Protein AF-G4YV06-F1 (afdb_monomer_lite)

Secondary structure (DSSP, 8-state):
-PPPS-SS-TT--STT-PPP----TT-GGG-HHHHHHHHHHHPPP-SSS-SS-SS-HHHHHHHHHHHHHTSHHHHHHHHHTT--GGG--HHHHHTT----

Structure (mmCIF, N/CA/C/O backbone):
data_AF-G4YV06-F1
#
_entry.id   AF-G4YV06-F1
#
loop_
_atom_site.group_PDB
_atom_site.id
_atom_site.type_symbol
_atom_site.label_atom_id
_atom_site.label_alt_id
_atom_site.label_comp_id
_atom_site.label_asym_id
_atom_site.label_entity_id
_atom_site.label_seq_id
_atom_site.pdbx_PDB_ins_code
_atom_site.Cartn_x
_atom_site.Cartn_y
_atom_site.Cartn_z
_atom_site.occupancy
_atom_site.B_iso_or_equiv
_atom_site.auth_seq_id
_atom_site.auth_comp_id
_atom_site.auth_asym_id
_atom_site.auth_atom_id
_atom_site.pdbx_PDB_model_num
ATOM 1 N N . ILE A 1 1 ? 18.250 -14.616 13.234 1.00 56.91 1 ILE A N 1
ATOM 2 C CA . ILE A 1 1 ? 17.608 -13.460 12.560 1.00 56.91 1 ILE A CA 1
ATOM 3 C C . ILE A 1 1 ? 18.536 -12.264 12.750 1.00 56.91 1 ILE A C 1
ATOM 5 O O . ILE A 1 1 ? 18.901 -11.998 13.886 1.00 56.91 1 ILE A O 1
ATOM 9 N N . TYR A 1 2 ? 19.001 -11.631 11.669 1.00 57.59 2 TYR A N 1
ATOM 10 C CA . TYR A 1 2 ? 19.839 -10.426 11.736 1.00 57.59 2 TYR A CA 1
ATOM 11 C C . TYR A 1 2 ? 18.926 -9.198 11.754 1.00 57.59 2 TYR A C 1
ATOM 13 O O . TYR A 1 2 ? 18.111 -9.030 10.847 1.00 57.59 2 TYR A O 1
ATOM 21 N N . PHE A 1 3 ? 19.021 -8.370 12.793 1.00 59.22 3 PHE A N 1
ATOM 22 C CA . PHE A 1 3 ? 18.220 -7.153 12.906 1.00 59.22 3 PHE A CA 1
ATOM 23 C C . PHE A 1 3 ? 19.013 -5.961 12.370 1.00 59.22 3 PHE A C 1
ATOM 25 O O . PHE A 1 3 ? 20.147 -5.719 12.779 1.00 59.22 3 PHE A O 1
ATOM 32 N N . ALA A 1 4 ? 18.414 -5.201 11.452 1.00 60.59 4 ALA A N 1
ATOM 33 C CA . ALA A 1 4 ? 19.056 -4.021 10.889 1.00 60.59 4 ALA A CA 1
ATOM 34 C C . ALA A 1 4 ? 19.242 -2.938 11.968 1.00 60.59 4 ALA A C 1
ATOM 36 O O . ALA A 1 4 ? 18.269 -2.430 12.523 1.00 60.59 4 ALA A O 1
ATOM 37 N N . HIS A 1 5 ? 20.489 -2.534 12.217 1.00 61.94 5 HIS A N 1
ATOM 38 C CA . HIS A 1 5 ? 20.829 -1.495 13.199 1.00 61.94 5 HIS A CA 1
ATOM 39 C C . HIS A 1 5 ? 20.551 -0.061 12.715 1.00 61.94 5 HIS A C 1
ATOM 41 O O . HIS A 1 5 ? 20.629 0.883 13.501 1.00 61.94 5 HIS A O 1
ATOM 47 N N . MET A 1 6 ? 20.215 0.129 11.433 1.00 65.38 6 MET A N 1
ATOM 48 C CA . MET A 1 6 ? 20.008 1.451 10.840 1.00 65.38 6 MET A CA 1
ATOM 49 C C . MET A 1 6 ? 18.649 1.588 10.152 1.00 65.38 6 MET A C 1
ATOM 51 O O . MET A 1 6 ? 18.273 0.799 9.283 1.00 65.38 6 MET A O 1
ATOM 55 N N . LYS A 1 7 ? 17.932 2.656 10.523 1.00 64.75 7 LYS A N 1
ATOM 56 C CA . LYS A 1 7 ? 16.583 2.988 10.031 1.00 64.75 7 LYS A CA 1
ATOM 57 C C . LYS A 1 7 ? 16.579 3.838 8.751 1.00 64.75 7 LYS A C 1
ATOM 59 O O . LYS A 1 7 ? 15.518 4.080 8.190 1.00 64.75 7 LYS A O 1
ATOM 64 N N . ASN A 1 8 ? 17.742 4.304 8.290 1.00 68.50 8 ASN A N 1
ATOM 65 C CA . ASN A 1 8 ? 17.872 5.164 7.105 1.00 68.50 8 ASN A CA 1
ATOM 66 C C . ASN A 1 8 ? 18.208 4.402 5.808 1.00 68.50 8 ASN A C 1
ATOM 68 O O . ASN A 1 8 ? 18.075 4.976 4.734 1.00 68.50 8 ASN A O 1
ATOM 72 N N . ASN A 1 9 ? 18.588 3.121 5.878 1.00 71.38 9 ASN A N 1
ATOM 73 C CA . ASN A 1 9 ? 18.870 2.290 4.701 1.00 71.38 9 ASN A CA 1
ATOM 74 C C . ASN A 1 9 ? 17.596 1.591 4.189 1.00 71.38 9 ASN A C 1
ATOM 76 O O . ASN A 1 9 ? 17.496 0.362 4.198 1.00 71.38 9 ASN A O 1
ATOM 80 N N . GLN A 1 10 ? 16.573 2.369 3.831 1.00 67.81 10 GLN A N 1
ATOM 81 C CA . GLN A 1 10 ? 15.293 1.810 3.377 1.00 67.81 10 GLN A CA 1
ATOM 82 C C . GLN A 1 10 ? 15.396 1.159 1.993 1.00 67.81 10 GLN A C 1
ATOM 84 O O . GLN A 1 10 ? 14.768 0.131 1.774 1.00 67.81 10 GLN A O 1
ATOM 89 N N . GLY A 1 11 ? 16.212 1.729 1.098 1.00 66.62 11 GLY A N 1
ATOM 90 C CA . GLY A 1 11 ? 16.421 1.217 -0.261 1.00 66.62 11 GLY A CA 1
ATOM 91 C C . GLY A 1 11 ? 17.292 -0.038 -0.339 1.00 66.62 11 GLY A C 1
ATOM 92 O O . GLY A 1 11 ? 17.423 -0.612 -1.410 1.00 66.62 11 GLY A O 1
ATOM 93 N N . GLY A 1 12 ? 17.898 -0.471 0.774 1.00 68.94 12 GLY A N 1
ATOM 94 C CA . GLY A 1 12 ? 18.773 -1.647 0.783 1.00 68.94 12 GLY A CA 1
ATOM 95 C C . GLY A 1 12 ? 20.064 -1.461 -0.023 1.00 68.94 12 GLY A C 1
ATOM 96 O O . GLY A 1 12 ? 20.735 -2.439 -0.322 1.00 68.94 12 GLY A O 1
ATOM 97 N N . GLU A 1 13 ? 20.429 -0.219 -0.352 1.00 71.38 13 GLU A N 1
ATOM 98 C CA . GLU A 1 13 ? 21.585 0.111 -1.198 1.00 71.38 13 GLU A CA 1
ATOM 99 C C . GLU A 1 13 ? 22.923 -0.218 -0.528 1.00 71.38 13 GLU A C 1
ATOM 101 O O . GLU A 1 13 ? 23.957 -0.317 -1.188 1.00 71.38 13 GLU A O 1
ATOM 106 N N . ARG A 1 14 ? 22.926 -0.392 0.798 1.00 68.50 14 ARG A N 1
ATOM 107 C CA . ARG A 1 14 ? 24.138 -0.788 1.511 1.00 68.50 14 ARG A CA 1
ATOM 108 C C . ARG A 1 14 ? 24.375 -2.290 1.389 1.00 68.50 14 ARG A C 1
ATOM 110 O O . ARG A 1 14 ? 23.489 -3.075 1.738 1.00 68.50 14 ARG A O 1
ATOM 117 N N . PRO A 1 15 ? 25.592 -2.699 0.999 1.00 59.94 15 PRO A N 1
ATOM 118 C CA . PRO A 1 15 ? 25.974 -4.099 1.022 1.00 59.94 15 PRO A CA 1
ATOM 119 C C . PRO A 1 15 ? 25.792 -4.679 2.432 1.00 59.94 15 PRO A C 1
ATOM 121 O O . PRO A 1 15 ? 26.278 -4.086 3.394 1.00 59.94 15 PRO A O 1
ATOM 124 N N . ARG A 1 16 ? 25.190 -5.876 2.515 1.00 63.16 16 ARG A N 1
ATOM 125 C CA . ARG A 1 16 ? 25.083 -6.767 3.700 1.00 63.16 16 ARG A CA 1
ATOM 126 C C . ARG A 1 16 ? 23.856 -6.645 4.613 1.00 63.16 16 ARG A C 1
ATOM 128 O O . ARG A 1 16 ? 23.804 -7.388 5.587 1.00 63.16 16 ARG A O 1
ATOM 135 N N . ASP A 1 17 ? 22.837 -5.867 4.255 1.00 67.06 17 ASP A N 1
ATOM 136 C CA . ASP A 1 17 ? 21.570 -5.832 5.009 1.00 67.06 17 ASP A CA 1
ATOM 137 C C . ASP A 1 17 ? 20.385 -6.410 4.199 1.00 67.06 17 ASP A C 1
ATOM 139 O O . ASP A 1 17 ? 19.434 -5.671 3.913 1.00 67.06 17 ASP A O 1
ATOM 143 N N . PRO A 1 18 ? 20.393 -7.699 3.784 1.00 67.25 18 PRO A N 1
ATOM 144 C CA . PRO A 1 18 ? 19.229 -8.275 3.120 1.00 67.25 18 PRO A CA 1
ATOM 145 C C . PRO A 1 18 ? 18.024 -8.226 4.068 1.00 67.25 18 PRO A C 1
ATOM 147 O O . PRO A 1 18 ? 18.075 -8.696 5.207 1.00 67.25 18 PRO A O 1
ATOM 150 N N . ARG A 1 19 ? 16.925 -7.630 3.597 1.00 72.94 19 ARG A N 1
ATOM 151 C CA . ARG A 1 19 ? 15.655 -7.595 4.327 1.00 72.94 19 ARG A CA 1
ATOM 152 C C . ARG A 1 19 ? 14.792 -8.750 3.842 1.00 72.94 19 ARG A C 1
ATOM 154 O O . ARG A 1 19 ? 14.495 -8.845 2.656 1.00 72.94 19 ARG A O 1
ATOM 161 N N . HIS A 1 20 ? 14.387 -9.612 4.766 1.00 77.12 20 HIS A N 1
ATOM 162 C CA . HIS A 1 20 ? 13.468 -10.704 4.471 1.00 77.12 20 HIS A CA 1
ATOM 163 C C . HIS A 1 20 ? 12.037 -10.272 4.781 1.00 77.12 20 HIS A C 1
ATOM 165 O O . HIS A 1 20 ? 11.766 -9.720 5.847 1.00 77.12 20 HIS A O 1
ATOM 171 N N . ILE A 1 21 ? 11.131 -10.544 3.847 1.00 82.06 21 ILE A N 1
ATOM 172 C CA . ILE A 1 21 ? 9.689 -10.391 4.018 1.00 82.06 21 ILE A CA 1
ATOM 173 C C . ILE A 1 21 ? 9.110 -11.803 4.064 1.00 82.06 21 ILE A C 1
ATOM 175 O O . ILE A 1 21 ? 9.348 -12.596 3.155 1.00 82.06 21 ILE A O 1
ATOM 179 N N . TYR A 1 22 ? 8.375 -12.123 5.127 1.00 87.94 22 TYR A N 1
ATOM 180 C CA . TYR A 1 22 ? 7.799 -13.450 5.332 1.00 87.94 22 TYR A CA 1
ATOM 181 C C . TYR A 1 22 ? 6.298 -13.450 5.055 1.00 87.94 22 TYR A C 1
ATOM 183 O O . TYR A 1 22 ? 5.609 -12.448 5.252 1.00 87.94 22 TYR A O 1
ATOM 191 N N . ALA A 1 23 ? 5.784 -14.594 4.611 1.00 93.62 23 ALA A N 1
ATOM 192 C CA . ALA A 1 23 ? 4.349 -14.805 4.503 1.00 93.62 23 ALA A CA 1
ATOM 193 C C . ALA A 1 23 ? 3.714 -14.934 5.897 1.00 93.62 23 ALA A C 1
ATOM 195 O O . ALA A 1 23 ? 4.278 -15.567 6.786 1.00 93.62 23 ALA A O 1
ATOM 196 N N . ASN A 1 24 ? 2.503 -14.398 6.048 1.00 93.94 24 ASN A N 1
ATOM 197 C CA . ASN A 1 24 ? 1.619 -14.656 7.182 1.00 93.94 24 ASN A CA 1
ATOM 198 C C . ASN A 1 24 ? 0.321 -15.327 6.686 1.00 93.94 24 ASN A C 1
ATOM 200 O O . ASN A 1 24 ? -0.701 -14.657 6.535 1.00 93.94 24 ASN A O 1
ATOM 204 N N . PRO A 1 25 ? 0.340 -16.636 6.376 1.00 91.75 25 PRO A N 1
ATOM 205 C CA . PRO A 1 25 ? -0.827 -17.326 5.821 1.00 91.75 25 PRO A CA 1
ATOM 206 C C . PRO A 1 25 ? -2.006 -17.413 6.802 1.00 91.75 25 PRO A C 1
ATOM 208 O O . PRO A 1 25 ? -3.141 -17.565 6.363 1.00 91.75 25 PRO A O 1
ATOM 211 N N . LEU A 1 26 ? -1.756 -17.294 8.112 1.00 95.94 26 LEU A N 1
ATOM 212 C CA . LEU A 1 26 ? -2.801 -17.318 9.140 1.00 95.94 26 LEU A CA 1
ATOM 213 C C . LEU A 1 26 ? -3.605 -16.015 9.190 1.00 95.94 26 LEU A C 1
ATOM 215 O O . LEU A 1 26 ? -4.764 -16.029 9.593 1.00 95.94 26 LEU A O 1
ATOM 219 N N . GLN A 1 27 ? -3.013 -14.901 8.751 1.00 95.62 27 GLN A N 1
ATOM 220 C CA . GLN A 1 27 ? -3.701 -13.618 8.645 1.00 95.62 27 GLN A CA 1
ATOM 221 C C . GLN A 1 27 ? -3.466 -12.988 7.261 1.00 95.62 27 GLN A C 1
ATOM 223 O O . GLN A 1 27 ? -2.666 -12.056 7.121 1.00 95.62 27 GLN A O 1
ATOM 228 N N . PRO A 1 28 ? -4.178 -13.469 6.218 1.00 94.88 28 PRO A N 1
ATOM 229 C CA . PRO A 1 28 ? -3.991 -13.014 4.840 1.00 94.88 28 PRO A CA 1
ATOM 230 C C . PRO A 1 28 ? -4.173 -11.505 4.650 1.00 94.88 28 PRO A C 1
ATOM 232 O O . PRO A 1 28 ? -3.492 -10.919 3.814 1.00 94.88 28 PRO A O 1
ATOM 235 N N . SER A 1 29 ? -5.031 -10.868 5.457 1.00 93.50 29 SER A N 1
ATOM 236 C CA . SER A 1 29 ? -5.306 -9.425 5.403 1.00 93.50 29 SER A CA 1
ATOM 237 C C . SER A 1 29 ? -4.094 -8.544 5.717 1.00 93.50 29 SER A C 1
ATOM 239 O O . SER A 1 29 ? -4.058 -7.398 5.282 1.00 93.50 29 SER A O 1
ATOM 241 N N . ILE A 1 30 ? -3.093 -9.068 6.434 1.00 90.56 30 ILE A N 1
ATOM 242 C CA . ILE A 1 30 ? -1.828 -8.366 6.719 1.00 90.56 30 ILE A CA 1
ATOM 243 C C . ILE A 1 30 ? -0.614 -9.084 6.117 1.00 90.56 30 ILE A C 1
ATOM 245 O O . ILE A 1 30 ? 0.527 -8.742 6.424 1.00 90.56 30 ILE A O 1
ATOM 249 N N . CYS A 1 31 ? -0.832 -10.110 5.291 1.00 94.19 31 CYS A N 1
ATOM 250 C CA . CYS A 1 31 ? 0.246 -10.887 4.700 1.00 94.19 31 CYS A CA 1
ATOM 251 C C . CYS A 1 31 ? 0.865 -10.118 3.524 1.00 94.19 31 CYS A C 1
ATOM 253 O O . CYS A 1 31 ? 0.201 -9.934 2.499 1.00 94.19 31 CYS A O 1
ATOM 255 N N . PRO A 1 32 ? 2.148 -9.728 3.597 1.00 91.81 32 PRO A N 1
ATOM 256 C CA . PRO A 1 32 ? 2.770 -8.936 2.539 1.00 91.81 32 PRO A CA 1
ATOM 257 C C . PRO A 1 32 ? 2.878 -9.704 1.214 1.00 91.81 32 PRO A C 1
ATOM 259 O O . PRO A 1 32 ? 2.794 -9.101 0.149 1.00 91.81 32 PRO A O 1
ATOM 262 N N . ILE A 1 33 ? 3.005 -11.036 1.261 1.00 94.62 33 ILE A N 1
ATOM 263 C CA . ILE A 1 33 ? 3.067 -11.878 0.057 1.00 94.62 33 ILE A CA 1
ATOM 264 C C . ILE A 1 33 ? 1.703 -11.948 -0.645 1.00 94.62 33 ILE A C 1
ATOM 266 O O . ILE A 1 33 ? 1.642 -11.874 -1.870 1.00 94.62 33 ILE A O 1
ATOM 270 N N . VAL A 1 34 ? 0.604 -12.022 0.116 1.00 95.88 34 VAL A N 1
ATOM 271 C CA . VAL A 1 34 ? -0.758 -11.969 -0.446 1.00 95.88 34 VAL A CA 1
ATOM 272 C C . VAL A 1 34 ? -1.045 -10.581 -1.014 1.00 95.88 34 VAL A C 1
ATOM 274 O O . VAL A 1 34 ? -1.537 -10.479 -2.134 1.00 95.88 34 VAL A O 1
ATOM 277 N N . ALA A 1 35 ? -0.683 -9.517 -0.291 1.00 94.31 35 ALA A N 1
ATOM 278 C CA . ALA A 1 35 ? -0.831 -8.144 -0.772 1.00 94.31 35 ALA A CA 1
ATOM 279 C C . ALA A 1 35 ? -0.069 -7.908 -2.088 1.00 94.31 35 ALA A C 1
ATOM 281 O O . ALA A 1 35 ? -0.605 -7.295 -3.010 1.00 94.31 35 ALA A O 1
ATOM 282 N N . LEU A 1 36 ? 1.150 -8.447 -2.207 1.00 93.88 36 LEU A N 1
ATOM 283 C CA . LEU A 1 36 ? 1.936 -8.391 -3.439 1.00 93.88 36 LEU A CA 1
ATOM 284 C C . LEU A 1 36 ? 1.273 -9.167 -4.587 1.00 93.88 36 LEU A C 1
ATOM 286 O O . LEU A 1 36 ? 1.221 -8.670 -5.709 1.00 93.88 36 LEU A O 1
ATOM 290 N N . GLY A 1 37 ? 0.730 -10.355 -4.310 1.00 95.00 37 GLY A N 1
ATOM 291 C CA . GLY A 1 37 ? -0.023 -11.136 -5.294 1.00 95.00 37 GLY A CA 1
ATOM 292 C C . GLY A 1 37 ? -1.254 -10.390 -5.810 1.00 95.00 37 GLY A C 1
ATOM 293 O O . GLY A 1 37 ? -1.441 -10.277 -7.019 1.00 95.00 37 GLY A O 1
ATOM 294 N N . LEU A 1 38 ? -2.048 -9.807 -4.907 1.00 95.38 38 LEU A N 1
ATOM 295 C CA . LEU A 1 38 ? -3.209 -8.990 -5.271 1.00 95.38 38 LEU A CA 1
ATOM 296 C C . LEU A 1 38 ? -2.804 -7.789 -6.124 1.00 95.38 38 LEU A C 1
ATOM 298 O O . LEU A 1 38 ? -3.421 -7.542 -7.159 1.00 95.38 38 LEU A O 1
ATOM 302 N N . TYR A 1 39 ? -1.732 -7.090 -5.740 1.00 93.12 39 TYR A N 1
ATOM 303 C CA . TYR A 1 39 ? -1.181 -6.000 -6.537 1.00 93.12 39 TYR A CA 1
ATOM 304 C C . TYR A 1 39 ? -0.839 -6.469 -7.955 1.00 93.12 39 TYR A C 1
ATOM 306 O O . TYR A 1 39 ? -1.263 -5.831 -8.915 1.00 93.12 39 TYR A O 1
ATOM 314 N N . TRP A 1 40 ? -0.161 -7.612 -8.099 1.00 92.81 40 TRP A N 1
ATOM 315 C CA . TRP A 1 40 ? 0.155 -8.199 -9.404 1.00 92.81 40 TRP A CA 1
ATOM 316 C C . TRP A 1 40 ? -1.086 -8.480 -10.250 1.00 92.81 40 TRP A C 1
ATOM 318 O O . TRP A 1 40 ? -1.078 -8.202 -11.444 1.00 92.81 40 TRP A O 1
ATOM 328 N N . THR A 1 41 ? -2.154 -9.002 -9.643 1.00 94.62 41 THR A N 1
ATOM 329 C CA . THR A 1 41 ? -3.375 -9.362 -10.381 1.0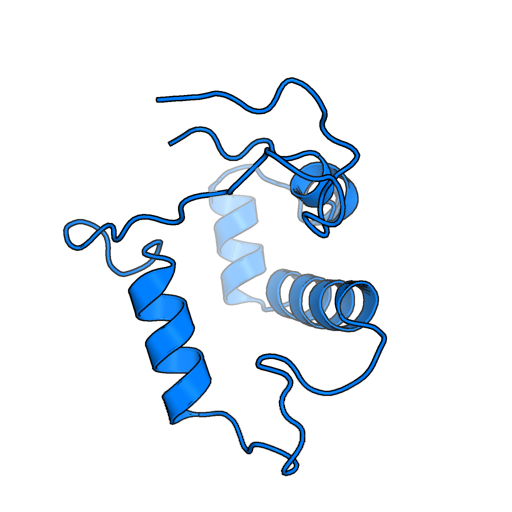0 94.62 41 THR A CA 1
ATOM 330 C C . THR A 1 41 ? -4.174 -8.169 -10.894 1.00 94.62 41 THR A C 1
ATOM 332 O O . THR A 1 41 ? -4.934 -8.324 -11.846 1.00 94.62 41 THR A O 1
ATOM 335 N N . VAL A 1 42 ? -4.023 -6.994 -10.276 1.00 93.06 42 VAL A N 1
ATOM 336 C CA . VAL A 1 42 ? -4.818 -5.796 -10.606 1.00 93.06 42 VAL A CA 1
ATOM 337 C C . VAL A 1 42 ? -3.997 -4.676 -11.243 1.00 93.06 42 VAL A C 1
ATOM 339 O O . VAL A 1 42 ? -4.552 -3.639 -11.600 1.00 93.06 42 VAL A O 1
ATOM 342 N N . SER A 1 43 ? -2.681 -4.854 -11.368 1.00 90.31 43 SER A N 1
ATOM 343 C CA . SER A 1 43 ? -1.783 -3.826 -11.896 1.00 90.31 43 SER A CA 1
ATOM 344 C C . SER A 1 43 ? -1.464 -4.051 -13.363 1.00 90.31 43 SER A C 1
ATOM 346 O O . SER A 1 43 ? -1.148 -5.159 -13.787 1.00 90.31 43 SER A O 1
ATOM 348 N N . ASN A 1 44 ? -1.456 -2.955 -14.119 1.00 88.06 44 ASN A N 1
ATOM 349 C CA . ASN A 1 44 ? -0.877 -2.922 -15.454 1.00 88.06 44 ASN A CA 1
ATOM 350 C C . ASN A 1 44 ? 0.603 -2.551 -15.344 1.00 88.06 44 ASN A C 1
ATOM 352 O O . ASN A 1 44 ? 0.940 -1.496 -14.803 1.00 88.06 44 ASN A O 1
ATOM 356 N N . PHE A 1 45 ? 1.472 -3.409 -15.870 1.00 87.94 45 PHE A N 1
ATOM 357 C CA . PHE A 1 45 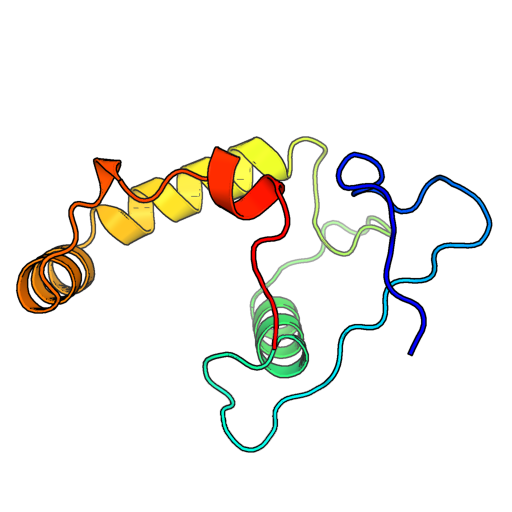? 2.907 -3.152 -15.936 1.00 87.94 45 PHE A CA 1
ATOM 358 C C . PHE A 1 45 ? 3.221 -2.357 -17.200 1.00 87.94 45 PHE A C 1
ATOM 360 O O . PHE A 1 45 ? 2.761 -2.696 -18.289 1.00 87.94 45 PHE A O 1
ATOM 367 N N . ASP A 1 46 ? 3.996 -1.286 -17.053 1.00 84.56 46 ASP A N 1
ATOM 368 C CA . ASP A 1 46 ? 4.345 -0.348 -18.128 1.00 84.56 46 ASP A CA 1
ATOM 369 C C . ASP A 1 46 ? 5.519 -0.831 -19.000 1.00 84.56 46 ASP A C 1
ATOM 371 O O . ASP A 1 46 ? 6.075 -0.064 -19.784 1.00 84.56 46 ASP A O 1
ATOM 375 N N . GLY A 1 47 ? 5.898 -2.105 -18.869 1.00 84.19 47 GLY A N 1
ATOM 376 C CA . GLY A 1 47 ? 7.048 -2.698 -19.549 1.00 84.19 47 GLY A CA 1
ATOM 377 C C . GLY A 1 47 ? 8.399 -2.329 -18.932 1.00 84.19 47 GLY A C 1
ATOM 378 O O . GLY A 1 47 ? 9.423 -2.735 -19.476 1.00 84.19 47 GLY A O 1
ATOM 379 N N . SER A 1 48 ? 8.429 -1.583 -17.821 1.00 87.38 48 SER A N 1
ATOM 380 C CA . SER A 1 48 ? 9.653 -1.401 -17.038 1.00 87.38 48 SER A CA 1
ATOM 381 C C . SER A 1 48 ? 9.982 -2.641 -16.197 1.00 87.38 48 SER A C 1
ATOM 383 O O . SER A 1 48 ? 9.100 -3.421 -15.840 1.00 87.38 48 SER A O 1
ATOM 385 N N . ASP A 1 49 ? 11.251 -2.780 -15.804 1.00 86.12 49 ASP A N 1
ATOM 386 C CA . ASP A 1 49 ? 11.709 -3.818 -14.864 1.00 86.12 49 ASP A CA 1
ATOM 387 C C . ASP A 1 49 ? 11.371 -3.486 -13.393 1.00 86.12 49 ASP A C 1
ATOM 389 O O . ASP A 1 49 ? 11.883 -4.105 -12.456 1.00 86.12 49 ASP A O 1
ATOM 393 N N . LEU A 1 50 ? 10.534 -2.470 -13.155 1.00 86.12 50 LEU A N 1
ATOM 394 C CA . LEU A 1 50 ? 10.167 -2.025 -11.818 1.00 86.12 50 LEU A CA 1
ATOM 395 C C . LEU A 1 50 ? 8.885 -2.716 -11.361 1.00 86.12 50 LEU A C 1
ATOM 397 O O . LEU A 1 50 ? 7.849 -2.640 -12.014 1.00 86.12 50 LEU A O 1
ATOM 401 N N . LEU A 1 51 ? 8.922 -3.300 -10.159 1.00 86.38 51 LEU A N 1
ATOM 402 C CA . LEU A 1 51 ? 7.719 -3.837 -9.519 1.00 86.38 51 LEU A CA 1
ATOM 403 C C . LEU A 1 51 ? 6.658 -2.749 -9.305 1.00 86.38 51 LEU A C 1
ATOM 405 O O . LEU A 1 51 ? 5.468 -3.005 -9.442 1.00 86.38 51 LEU A O 1
ATOM 409 N N . PHE A 1 52 ? 7.099 -1.538 -8.964 1.00 87.88 52 PHE A N 1
ATOM 410 C CA . PHE A 1 52 ? 6.231 -0.386 -8.786 1.00 87.88 52 PHE A CA 1
ATOM 411 C C . PHE A 1 52 ? 6.610 0.699 -9.802 1.00 87.88 52 PHE A C 1
ATOM 413 O O . PHE A 1 52 ? 7.700 1.266 -9.684 1.00 87.88 52 PHE A O 1
ATOM 420 N N . PRO A 1 53 ? 5.733 1.048 -10.757 1.00 86.88 53 PRO A N 1
ATOM 421 C CA . PRO A 1 53 ? 6.076 1.964 -11.842 1.00 86.88 53 PRO A CA 1
ATOM 422 C C . PRO A 1 53 ? 6.331 3.391 -11.336 1.00 86.88 53 PRO A C 1
ATOM 424 O O . PRO A 1 53 ? 5.869 3.782 -10.256 1.00 86.88 53 PRO A O 1
ATOM 427 N N . GLY A 1 54 ? 7.043 4.195 -12.126 1.00 86.38 54 GLY A N 1
ATOM 428 C CA . GLY A 1 54 ? 7.358 5.598 -11.827 1.00 86.38 54 GLY A CA 1
ATOM 429 C C . GLY A 1 54 ? 8.463 5.819 -10.780 1.00 86.38 54 GLY A C 1
ATOM 430 O O . GLY A 1 54 ? 9.035 4.888 -10.219 1.00 86.38 54 GLY A O 1
ATOM 431 N N . ASN A 1 55 ? 8.769 7.088 -10.492 1.00 84.25 55 ASN A N 1
ATOM 432 C CA . ASN A 1 55 ? 9.942 7.492 -9.698 1.00 84.25 55 ASN A CA 1
ATOM 433 C C . ASN A 1 55 ? 9.619 8.117 -8.323 1.00 84.25 55 ASN A C 1
ATOM 435 O O . ASN A 1 55 ? 10.537 8.432 -7.571 1.00 84.25 55 ASN A O 1
ATOM 439 N N . ASN A 1 56 ? 8.339 8.286 -7.964 1.00 87.62 56 ASN A N 1
ATOM 440 C CA . ASN A 1 56 ? 7.928 8.919 -6.703 1.00 87.62 56 ASN A CA 1
ATOM 441 C C . ASN A 1 56 ? 6.968 8.035 -5.889 1.00 87.62 56 ASN A C 1
ATOM 443 O O . ASN A 1 56 ? 5.789 8.338 -5.690 1.00 87.62 56 ASN A O 1
ATOM 447 N N . GLN A 1 57 ? 7.506 6.906 -5.430 1.00 84.94 57 GLN A N 1
ATOM 448 C CA . GLN A 1 57 ? 6.776 5.880 -4.682 1.00 84.94 57 GLN A CA 1
ATOM 449 C C . GLN A 1 57 ? 6.198 6.423 -3.368 1.00 84.94 57 GLN A C 1
ATOM 451 O O . GLN A 1 57 ? 5.059 6.121 -3.013 1.00 84.94 57 GLN A O 1
ATOM 456 N N . TYR A 1 58 ? 6.964 7.273 -2.676 1.00 84.69 58 TYR A N 1
ATOM 457 C CA . TYR A 1 58 ? 6.55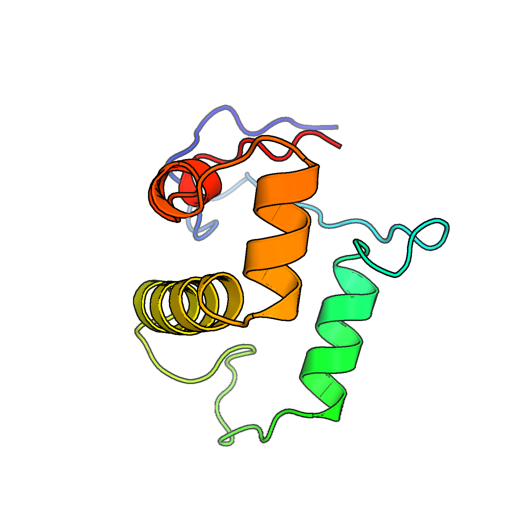4 7.872 -1.408 1.00 84.69 58 TYR A CA 1
ATOM 458 C C . TYR A 1 58 ? 5.321 8.765 -1.565 1.00 84.69 58 TYR A C 1
ATOM 460 O O . TYR A 1 58 ? 4.343 8.572 -0.844 1.00 84.69 58 TYR A O 1
ATOM 468 N N . GLU A 1 59 ? 5.326 9.709 -2.514 1.00 88.81 59 GLU A N 1
ATOM 469 C CA . GLU A 1 59 ? 4.164 10.586 -2.699 1.00 88.81 59 GLU A CA 1
ATOM 470 C C . GLU A 1 59 ? 2.949 9.824 -3.214 1.00 88.81 59 GLU A C 1
ATOM 472 O O . GLU A 1 59 ? 1.826 10.138 -2.819 1.00 88.81 59 GLU A O 1
ATOM 477 N N . ARG A 1 60 ? 3.141 8.798 -4.053 1.00 89.69 60 ARG A N 1
ATOM 478 C CA . ARG A 1 60 ? 2.020 7.961 -4.491 1.00 89.69 60 ARG A CA 1
ATOM 479 C C . ARG A 1 60 ? 1.381 7.236 -3.311 1.00 89.69 60 ARG A C 1
ATOM 481 O O . ARG A 1 60 ? 0.172 7.341 -3.128 1.00 89.69 60 ARG A O 1
ATOM 488 N N . PHE A 1 61 ? 2.191 6.579 -2.481 1.00 88.19 61 PHE A N 1
ATOM 489 C CA . PHE A 1 61 ? 1.713 5.934 -1.261 1.00 88.19 61 PHE A CA 1
ATOM 490 C C . PHE A 1 61 ? 1.013 6.933 -0.337 1.00 88.19 61 PHE A C 1
ATOM 492 O O . PHE A 1 61 ? -0.096 6.671 0.115 1.00 88.19 61 PHE A O 1
ATOM 499 N N . ARG A 1 62 ? 1.607 8.110 -0.113 1.00 89.31 62 ARG A N 1
ATOM 500 C CA . ARG A 1 62 ? 1.024 9.159 0.729 1.00 89.31 62 ARG A CA 1
ATOM 501 C C . ARG A 1 62 ? -0.338 9.634 0.226 1.00 89.31 62 ARG A C 1
ATOM 503 O O . ARG A 1 62 ? -1.239 9.818 1.038 1.00 89.31 62 ARG A O 1
ATOM 510 N N . LYS A 1 63 ? -0.512 9.818 -1.083 1.00 92.19 63 LYS A N 1
ATOM 511 C CA . LYS A 1 63 ? -1.805 10.207 -1.666 1.00 92.19 63 LYS A CA 1
ATOM 512 C C . LYS A 1 63 ? -2.861 9.121 -1.480 1.00 92.19 63 LYS A C 1
ATOM 514 O O . LYS A 1 63 ? -3.938 9.431 -0.985 1.00 92.19 63 LYS A O 1
ATOM 519 N N . CYS A 1 64 ? -2.537 7.869 -1.812 1.00 91.50 64 CYS A N 1
ATOM 520 C CA . CYS A 1 64 ? -3.454 6.743 -1.617 1.00 91.50 64 CYS A CA 1
ATOM 521 C C . CYS A 1 64 ? -3.812 6.552 -0.136 1.00 91.50 64 CYS A C 1
ATOM 523 O O . CYS A 1 64 ? -4.966 6.309 0.190 1.00 91.50 64 CYS A O 1
ATOM 525 N N . TRP A 1 65 ? -2.839 6.723 0.761 1.00 90.69 65 TRP A N 1
ATOM 526 C CA . TRP A 1 65 ? -3.035 6.669 2.207 1.00 90.69 65 TRP A CA 1
ATOM 527 C C . TRP A 1 65 ? -4.030 7.726 2.695 1.00 90.69 65 TRP A C 1
ATOM 529 O O . TRP A 1 65 ? -4.992 7.400 3.379 1.00 90.69 65 TRP A O 1
ATOM 539 N N . LEU A 1 66 ? -3.840 8.990 2.306 1.00 91.75 66 LEU A N 1
ATOM 540 C CA . LEU A 1 66 ? -4.753 10.072 2.687 1.00 91.75 66 LEU A CA 1
ATOM 541 C C . LEU A 1 66 ? -6.162 9.867 2.118 1.00 91.75 66 LEU A C 1
ATOM 543 O O . LEU A 1 66 ? -7.142 10.150 2.802 1.00 91.75 66 LEU A O 1
ATOM 547 N N . GLN A 1 67 ? -6.269 9.352 0.890 1.00 94.00 67 GLN A N 1
ATOM 548 C CA . GLN A 1 67 ? -7.556 8.996 0.292 1.00 94.00 67 GLN A CA 1
ATOM 549 C C . GLN A 1 67 ? -8.262 7.889 1.082 1.00 94.00 67 GLN A C 1
ATOM 551 O O . GLN A 1 67 ? -9.438 8.046 1.386 1.00 94.00 67 GLN A O 1
ATOM 556 N N . LEU A 1 68 ? -7.543 6.825 1.460 1.00 93.81 68 LEU A N 1
ATOM 557 C CA . LEU A 1 68 ? -8.066 5.728 2.281 1.00 93.81 68 LEU A CA 1
ATOM 558 C C . LEU A 1 68 ? -8.599 6.239 3.625 1.00 93.81 68 LEU A C 1
ATOM 560 O O . LEU A 1 68 ? -9.726 5.936 3.993 1.00 93.81 68 LEU A O 1
ATOM 564 N N . LEU A 1 69 ? -7.819 7.061 4.333 1.00 92.75 69 LEU A N 1
ATOM 565 C CA . LEU A 1 69 ? -8.232 7.626 5.623 1.00 92.75 69 LEU A CA 1
ATOM 566 C C . LEU A 1 69 ? -9.442 8.568 5.521 1.00 92.75 69 LEU A C 1
ATOM 568 O O . LEU A 1 69 ? -10.090 8.832 6.530 1.00 92.75 69 LEU A O 1
ATOM 572 N N . SER A 1 70 ? -9.730 9.081 4.323 1.00 92.06 70 SER A N 1
ATOM 573 C CA . SER A 1 70 ? -10.873 9.961 4.064 1.00 92.06 70 SER A CA 1
ATOM 574 C C . SER A 1 70 ? -12.149 9.204 3.677 1.00 92.06 70 SER A C 1
ATOM 576 O O . SER A 1 70 ? -13.175 9.848 3.481 1.00 92.06 70 SER A O 1
ATOM 578 N N . GLN A 1 71 ? -12.109 7.875 3.516 1.00 96.12 71 GLN A N 1
ATOM 579 C CA . GLN A 1 71 ? -13.311 7.087 3.223 1.00 96.12 71 GLN A CA 1
ATOM 580 C C . GLN A 1 71 ? -14.192 6.970 4.473 1.00 96.12 71 GLN A C 1
ATOM 582 O O . GLN A 1 71 ? -13.681 6.756 5.572 1.00 96.12 71 GLN A O 1
ATOM 587 N N . ASP A 1 72 ? -15.510 7.106 4.310 1.00 96.06 72 ASP A N 1
ATOM 588 C CA . ASP A 1 72 ? -16.455 7.192 5.433 1.00 96.06 72 ASP A CA 1
ATOM 589 C C . ASP A 1 72 ? -16.421 5.959 6.348 1.00 96.06 72 ASP A C 1
ATOM 591 O O . ASP A 1 72 ? -16.482 6.082 7.574 1.00 96.06 72 ASP A O 1
ATOM 595 N N . ASP A 1 73 ? -16.300 4.767 5.767 1.00 96.56 73 ASP A N 1
ATOM 596 C CA . ASP A 1 73 ? -16.200 3.499 6.489 1.00 96.56 73 ASP A CA 1
ATOM 597 C C . ASP A 1 73 ? -14.896 3.404 7.293 1.00 96.56 73 ASP A C 1
ATOM 599 O O . ASP A 1 73 ? -14.919 3.064 8.478 1.00 96.56 73 ASP A O 1
ATOM 603 N N . VAL A 1 74 ? -13.773 3.792 6.686 1.00 95.06 74 VAL A N 1
ATOM 604 C CA . VAL A 1 74 ? -12.460 3.822 7.342 1.00 95.06 74 VAL A CA 1
ATOM 605 C C . VAL A 1 74 ? -12.434 4.857 8.464 1.00 95.06 74 VAL A C 1
ATOM 607 O O . VAL A 1 74 ? -12.029 4.540 9.581 1.00 95.06 74 VAL A O 1
ATOM 610 N N . ALA A 1 75 ? -12.900 6.080 8.210 1.00 93.38 75 ALA A N 1
ATOM 611 C CA . ALA A 1 75 ? -12.953 7.143 9.210 1.00 93.38 75 ALA A CA 1
ATOM 612 C C . ALA A 1 75 ? -13.851 6.761 10.399 1.00 93.38 75 ALA A C 1
ATOM 614 O O . ALA A 1 75 ? -13.508 7.019 11.557 1.00 93.38 75 ALA A O 1
ATOM 615 N N . THR A 1 76 ? -14.977 6.093 10.126 1.00 95.69 76 THR A N 1
ATOM 616 C CA . THR A 1 76 ? -15.876 5.565 11.160 1.00 95.69 76 THR A CA 1
ATOM 617 C C . THR A 1 76 ? -15.178 4.513 12.015 1.00 95.69 76 THR A C 1
ATOM 619 O O . THR A 1 76 ? -15.258 4.568 13.244 1.00 95.69 76 THR A O 1
ATOM 622 N N . GLU A 1 77 ? -14.457 3.582 11.390 1.00 95.88 77 GLU A N 1
ATOM 623 C CA . GLU A 1 77 ? -13.731 2.534 12.105 1.00 95.88 77 GLU A CA 1
ATOM 624 C C . GLU A 1 77 ? -12.573 3.095 12.941 1.00 95.88 77 GLU A C 1
ATOM 626 O O . GLU A 1 77 ? -12.408 2.706 14.097 1.00 95.88 77 GLU A O 1
ATOM 631 N N . LEU A 1 78 ? -11.817 4.064 12.417 1.00 94.12 78 LEU A N 1
ATOM 632 C CA . LEU A 1 78 ? -10.761 4.746 13.173 1.00 94.12 78 LEU A CA 1
ATOM 633 C C . LEU A 1 78 ? -11.321 5.412 14.428 1.00 94.12 78 LEU A C 1
ATOM 635 O O . LEU A 1 78 ? -10.816 5.190 15.530 1.00 94.12 78 LEU A O 1
ATOM 639 N N . LYS A 1 79 ? -12.434 6.139 14.286 1.00 94.12 79 LYS A N 1
ATOM 640 C CA . LYS A 1 79 ? -13.121 6.757 15.420 1.00 94.12 79 LYS A CA 1
ATOM 641 C C . LYS A 1 79 ? -13.617 5.714 16.424 1.00 94.12 79 LYS A C 1
ATOM 643 O O . LYS A 1 79 ? -13.495 5.933 17.628 1.00 94.12 79 LYS A O 1
ATOM 648 N N . ARG A 1 80 ? -14.135 4.571 15.955 1.00 96.62 80 ARG A 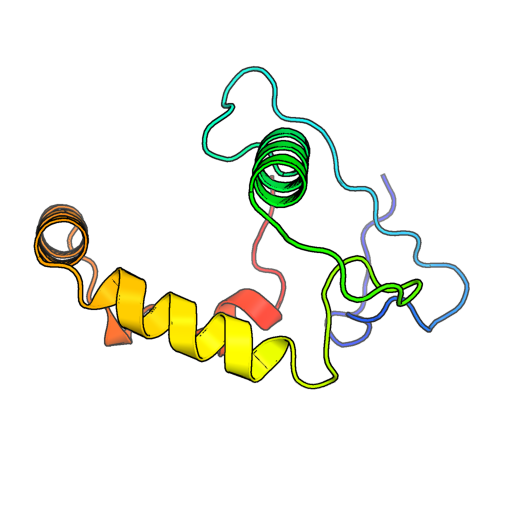N 1
ATOM 649 C CA . ARG A 1 80 ? -14.552 3.445 16.812 1.00 96.62 80 ARG A CA 1
ATOM 650 C C . ARG A 1 80 ? -13.383 2.881 17.626 1.00 96.62 80 ARG A C 1
ATOM 652 O O . ARG A 1 80 ? -13.589 2.451 18.758 1.00 96.62 80 ARG A O 1
ATOM 659 N N . GLN A 1 81 ? -12.174 2.901 17.069 1.00 94.88 81 GLN A N 1
ATOM 660 C CA . GLN A 1 81 ? -10.944 2.481 17.746 1.00 94.88 81 GLN A CA 1
ATOM 661 C C . GLN A 1 81 ? -10.278 3.595 18.574 1.00 94.88 81 GLN A C 1
ATOM 663 O O . GLN A 1 81 ? -9.268 3.339 19.225 1.00 94.88 81 GLN A O 1
ATOM 668 N N . GLY A 1 82 ? -10.839 4.809 18.590 1.00 94.94 82 GLY A N 1
ATOM 669 C CA . GLY A 1 82 ? -10.279 5.950 19.316 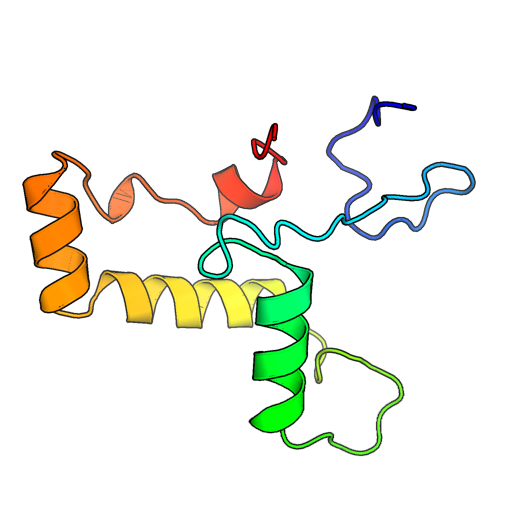1.00 94.94 82 GLY A CA 1
ATOM 670 C C . GLY A 1 82 ? -9.034 6.554 18.660 1.00 94.94 82 GLY A C 1
ATOM 671 O O . GLY A 1 82 ? -8.213 7.132 19.364 1.00 94.94 82 GLY A O 1
ATOM 672 N N . LEU A 1 83 ? -8.885 6.401 17.341 1.00 91.25 83 LEU A N 1
ATOM 673 C CA . LEU A 1 83 ? -7.764 6.918 16.554 1.00 91.25 83 LEU A CA 1
ATOM 674 C C . LEU A 1 83 ? -8.202 8.116 15.704 1.00 91.25 83 LEU A C 1
ATOM 676 O O . LEU A 1 83 ? -9.261 8.072 15.072 1.00 91.25 83 LEU A O 1
ATOM 680 N N . ASP A 1 84 ? -7.362 9.151 15.629 1.00 87.06 84 ASP A N 1
ATOM 681 C CA . ASP A 1 84 ? -7.534 10.251 14.676 1.00 87.06 84 ASP A CA 1
ATOM 682 C C . ASP A 1 84 ? -6.675 10.018 13.420 1.00 87.06 84 ASP A C 1
ATOM 684 O O . ASP A 1 84 ? -5.500 9.652 13.488 1.00 87.06 84 ASP A O 1
ATOM 688 N N . ALA A 1 85 ? -7.249 10.247 12.238 1.00 86.19 85 ALA A N 1
ATOM 689 C CA . ALA A 1 85 ? -6.549 10.077 10.965 1.00 86.19 85 ALA A CA 1
ATOM 690 C C . ALA A 1 85 ? -5.271 10.938 10.859 1.00 86.19 85 ALA A C 1
ATOM 692 O O . ALA A 1 85 ? -4.297 10.525 10.226 1.00 86.19 85 ALA A O 1
ATOM 693 N N . ASN A 1 86 ? -5.240 12.108 11.502 1.00 84.94 86 ASN A N 1
ATOM 694 C CA . ASN A 1 86 ? -4.088 13.011 11.515 1.00 84.94 86 ASN A CA 1
ATOM 695 C C . ASN A 1 86 ? -2.929 12.489 12.376 1.00 84.94 86 ASN A C 1
ATOM 697 O O . ASN A 1 86 ? -1.786 12.911 12.186 1.00 84.94 86 ASN A O 1
ATOM 701 N N . GLU A 1 87 ? -3.191 11.557 13.293 1.00 83.44 87 GLU A N 1
ATOM 702 C CA . GLU A 1 87 ? -2.156 10.885 14.086 1.00 83.44 87 GLU A CA 1
ATOM 703 C C . GLU A 1 87 ? -1.427 9.813 13.262 1.00 83.44 87 GLU A C 1
ATOM 705 O O . GLU A 1 87 ? -0.284 9.441 13.553 1.00 83.44 87 GLU A O 1
ATOM 710 N N . LEU A 1 88 ? -2.047 9.349 12.172 1.00 82.81 88 LEU A N 1
ATOM 711 C CA . LEU A 1 88 ? -1.511 8.309 11.307 1.00 82.81 88 LEU A CA 1
ATOM 712 C C . LEU A 1 88 ? -0.688 8.893 10.149 1.00 82.81 88 LEU A C 1
ATOM 714 O O . LEU A 1 88 ? -1.109 8.976 8.992 1.00 82.81 88 LEU A O 1
ATOM 718 N N . GLY A 1 89 ? 0.548 9.280 10.465 1.00 79.75 89 GLY A N 1
ATOM 719 C CA . GLY A 1 89 ? 1.485 9.855 9.501 1.00 79.75 89 GLY A CA 1
ATOM 720 C C . GLY A 1 89 ? 2.319 8.829 8.720 1.00 79.75 89 GLY A C 1
ATOM 721 O O . GLY A 1 89 ? 2.968 7.948 9.293 1.00 79.75 89 GLY A O 1
ATOM 722 N N . THR A 1 90 ? 2.458 9.037 7.404 1.00 75.75 90 THR A N 1
ATOM 723 C CA . THR A 1 90 ? 3.389 8.274 6.542 1.00 75.75 90 THR A CA 1
ATOM 724 C C . THR A 1 90 ? 4.846 8.365 6.990 1.00 75.75 90 THR A C 1
ATOM 726 O O . THR A 1 90 ? 5.639 7.444 6.781 1.00 75.75 90 THR A O 1
ATOM 729 N N . HIS A 1 91 ? 5.199 9.458 7.664 1.00 72.12 91 HIS A N 1
ATOM 730 C CA . HIS A 1 91 ? 6.522 9.672 8.231 1.00 72.12 91 HIS A CA 1
ATOM 731 C C . HIS A 1 91 ? 6.857 8.686 9.367 1.00 72.12 91 HIS A C 1
ATOM 733 O O . HIS A 1 91 ? 8.014 8.286 9.513 1.00 72.12 91 HIS A O 1
ATOM 739 N N . SER A 1 92 ? 5.864 8.256 10.151 1.00 67.25 92 SER A N 1
ATOM 740 C CA . SER A 1 92 ? 6.044 7.273 11.229 1.00 67.25 92 SER A CA 1
ATOM 741 C C . SER A 1 92 ? 6.220 5.861 10.668 1.00 67.25 92 SER A C 1
ATOM 743 O O . SER A 1 92 ? 7.133 5.146 11.082 1.00 67.25 92 SER A O 1
ATOM 745 N N . MET A 1 93 ? 5.438 5.499 9.643 1.00 72.69 93 MET A N 1
ATOM 746 C CA . MET A 1 93 ? 5.564 4.217 8.930 1.00 72.69 93 MET A CA 1
ATOM 747 C C . MET A 1 93 ? 6.948 4.047 8.291 1.00 72.69 93 MET A C 1
ATOM 749 O O . MET A 1 93 ? 7.564 2.984 8.382 1.00 72.69 93 MET A O 1
ATOM 753 N N . ARG A 1 94 ? 7.502 5.135 7.739 1.00 66.12 94 ARG A N 1
ATOM 754 C CA . ARG A 1 94 ? 8.860 5.178 7.177 1.00 66.12 94 ARG A CA 1
ATOM 755 C C . ARG A 1 94 ? 9.940 4.750 8.185 1.00 66.12 94 ARG A C 1
ATOM 757 O O . ARG A 1 94 ? 10.955 4.185 7.797 1.00 66.12 94 ARG A O 1
ATOM 764 N N . LYS A 1 95 ? 9.747 4.985 9.484 1.00 66.06 95 LYS A N 1
ATOM 765 C CA . LYS A 1 95 ? 10.754 4.673 10.513 1.00 66.06 95 LYS A CA 1
ATOM 766 C C . LYS A 1 95 ? 10.776 3.198 10.938 1.00 66.06 95 LYS A C 1
ATOM 768 O O . LYS A 1 95 ? 11.575 2.851 11.809 1.00 66.06 95 LYS A O 1
ATOM 773 N N . GLY A 1 96 ? 9.961 2.340 10.315 1.00 54.25 96 GLY A N 1
ATOM 774 C CA . GLY A 1 96 ? 10.021 0.891 10.510 1.00 54.25 96 GLY A CA 1
ATOM 775 C C . GLY A 1 96 ? 9.541 0.446 11.889 1.00 54.25 96 GLY A C 1
ATOM 776 O O . GLY A 1 96 ? 10.179 -0.391 12.512 1.00 54.25 96 GLY A O 1
ATOM 777 N N . SER A 1 97 ? 8.424 0.999 12.370 1.00 47.06 97 SER A N 1
ATOM 778 C CA . SER A 1 97 ? 7.743 0.526 13.589 1.00 47.06 97 SER A CA 1
ATOM 779 C C . SER A 1 97 ? 6.897 -0.740 13.348 1.00 47.06 97 SER A C 1
ATOM 781 O O . SER A 1 97 ? 5.883 -0.942 14.009 1.00 47.06 97 SER A O 1
ATOM 783 N N . ALA A 1 98 ? 7.267 -1.569 12.374 1.00 45.59 98 ALA A N 1
ATOM 784 C CA . ALA A 1 98 ? 6.615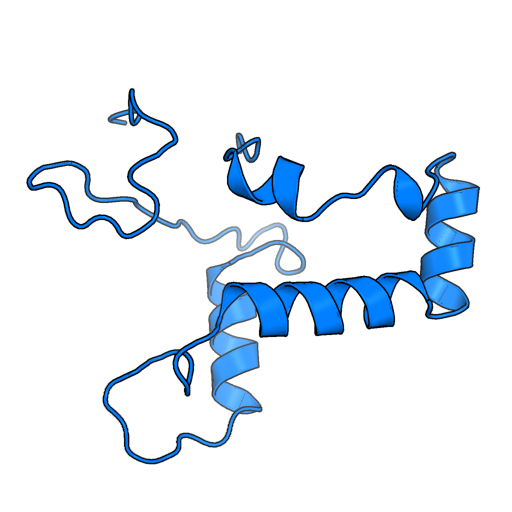 -2.849 12.138 1.00 45.59 98 ALA A CA 1
ATOM 785 C C . ALA A 1 98 ? 7.517 -3.941 12.715 1.00 45.59 98 ALA A C 1
ATOM 787 O O . ALA A 1 98 ? 8.412 -4.447 12.041 1.00 45.59 98 ALA A O 1
ATOM 788 N N . THR A 1 99 ? 7.321 -4.232 13.997 1.00 34.34 99 THR A N 1
ATOM 789 C CA . THR A 1 99 ? 7.816 -5.457 14.622 1.00 34.34 99 THR A CA 1
ATOM 790 C C . THR A 1 99 ? 6.687 -6.476 14.489 1.00 34.34 99 THR A C 1
ATOM 792 O O . THR A 1 99 ? 5.601 -6.228 15.008 1.00 34.34 99 THR A O 1
ATOM 795 N N . PHE A 1 100 ? 6.921 -7.566 13.760 1.00 39.47 100 PHE A N 1
ATOM 796 C CA . PHE A 1 100 ? 6.110 -8.781 13.847 1.00 39.47 100 PHE A CA 1
ATOM 797 C C . PHE A 1 100 ? 6.929 -9.832 14.589 1.00 39.47 100 PHE A C 1
ATOM 799 O O . PHE A 1 100 ? 8.153 -9.896 14.316 1.00 39.47 100 PHE A O 1
#

Sequence (100 aa):
IYFAHMKNNQGGERPRDPRHIYANPLQPSICPIVALGLYWTVSNFDGSDLLFPGNNQYERFRKCWLQLLSQDDVATELKRQGLDANELGTHSMRKGSATF

Foldseek 3Di:
DDDDPDLPCPVVPDPPDDDDQDADPVCLVPGVVNVLVVCVVPDDDPPDPDSDDDDCPLVVCVVVLVVQCPDPVNVVVCVVVVHDSVVDDPVVVSSPPDDD

pLDDT: mean 82.23, std 14.4, range [34.34, 96.62]

Radius of gyration: 15.97 Å; chains: 1; bounding box: 42×30×39 Å

Organism: Phytophthora sojae (strain P6497) (NCBI:txid1094619)